Protein AF-A0A1N6XI18-F1 (afdb_monomer_lite)

Structure (mmCIF, N/CA/C/O backbone):
data_AF-A0A1N6XI18-F1
#
_entry.id   AF-A0A1N6XI18-F1
#
loop_
_atom_site.group_PDB
_atom_site.id
_atom_site.type_symbol
_atom_site.label_atom_id
_atom_site.label_alt_id
_atom_site.label_comp_id
_atom_site.label_asym_id
_atom_site.label_entity_id
_atom_site.label_seq_id
_atom_site.pdbx_PDB_ins_code
_atom_site.Cartn_x
_atom_site.Cartn_y
_atom_site.Cartn_z
_atom_site.occupancy
_atom_site.B_iso_or_equiv
_atom_site.auth_seq_id
_atom_site.auth_comp_id
_atom_site.auth_asym_id
_atom_site.auth_atom_id
_atom_site.pdbx_PDB_model_num
ATOM 1 N N . MET A 1 1 ? -16.111 -8.532 2.752 1.00 67.56 1 MET A N 1
ATOM 2 C CA . MET A 1 1 ? -15.074 -7.623 3.298 1.00 67.56 1 MET A CA 1
ATOM 3 C C . MET A 1 1 ? -14.363 -6.979 2.130 1.00 67.56 1 MET A C 1
ATOM 5 O O . MET A 1 1 ? -13.779 -7.697 1.333 1.00 67.56 1 MET A O 1
ATOM 9 N N . HIS A 1 2 ? -14.452 -5.659 2.023 1.00 87.38 2 HIS A N 1
ATOM 10 C CA . HIS A 1 2 ? -13.947 -4.896 0.887 1.00 87.38 2 HIS A CA 1
ATOM 11 C C . HIS A 1 2 ? -12.767 -4.046 1.358 1.00 87.38 2 HIS A C 1
ATOM 13 O O . HIS A 1 2 ? -12.964 -3.043 2.036 1.00 87.38 2 HIS A O 1
ATOM 19 N N . VAL A 1 3 ? -11.546 -4.501 1.067 1.00 92.75 3 VAL A N 1
ATOM 20 C CA . VAL A 1 3 ? -10.305 -3.828 1.491 1.00 92.75 3 VAL A CA 1
ATOM 21 C C . VAL A 1 3 ? -9.648 -3.120 0.312 1.00 92.75 3 VAL A C 1
ATOM 23 O O . VAL A 1 3 ? -9.378 -1.922 0.384 1.00 92.75 3 VAL A O 1
ATOM 26 N N . GLN A 1 4 ? -9.476 -3.840 -0.796 1.00 94.00 4 GLN A N 1
ATOM 27 C CA . GLN A 1 4 ? -8.906 -3.328 -2.036 1.00 94.00 4 GLN A CA 1
ATOM 28 C C . GLN A 1 4 ? -9.757 -3.729 -3.244 1.00 94.00 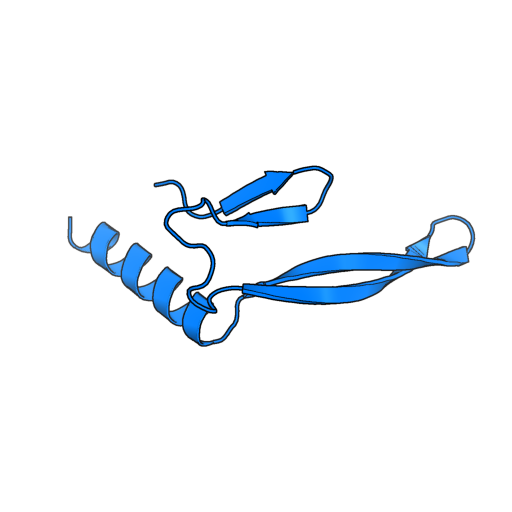4 GLN A C 1
ATOM 30 O O . GLN A 1 4 ? -10.467 -4.734 -3.194 1.00 94.00 4 GLN A O 1
ATOM 35 N N . TYR A 1 5 ? -9.636 -2.977 -4.329 1.00 93.75 5 TYR A N 1
ATOM 36 C CA . TYR A 1 5 ? -10.209 -3.267 -5.640 1.00 93.75 5 TYR A CA 1
ATOM 37 C C . TYR A 1 5 ? -9.174 -2.974 -6.732 1.00 93.75 5 TYR A C 1
ATOM 39 O O . TYR A 1 5 ? -8.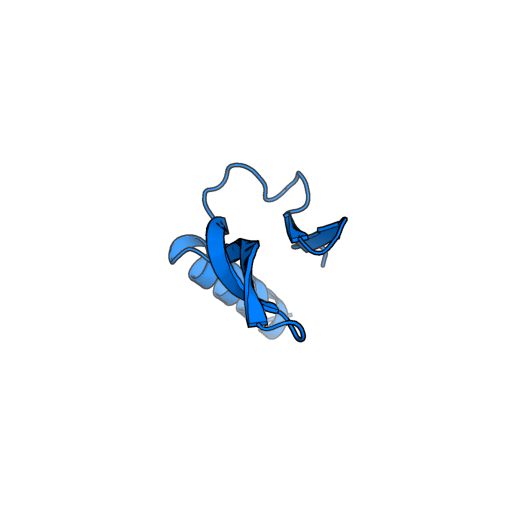184 -2.282 -6.489 1.00 93.75 5 TYR A O 1
ATOM 47 N N . LYS A 1 6 ? -9.365 -3.535 -7.928 1.00 92.06 6 LYS A N 1
ATOM 48 C CA . LYS A 1 6 ? -8.444 -3.354 -9.057 1.00 92.06 6 LYS A CA 1
ATOM 49 C C . LYS A 1 6 ? -9.028 -2.354 -10.052 1.00 92.06 6 LYS A C 1
ATOM 51 O O . LYS A 1 6 ? -10.147 -2.548 -10.516 1.00 92.06 6 LYS A O 1
ATOM 56 N N . GLN A 1 7 ? -8.260 -1.328 -10.406 1.00 90.75 7 GLN A N 1
ATOM 57 C CA . GLN A 1 7 ? -8.621 -0.323 -11.404 1.00 90.75 7 GLN A CA 1
ATOM 58 C C . GLN A 1 7 ? -7.432 -0.065 -12.329 1.00 90.75 7 GLN A C 1
ATOM 60 O O . GLN A 1 7 ? -6.336 0.237 -11.866 1.00 90.75 7 GLN A O 1
ATOM 65 N N . ASN A 1 8 ? -7.656 -0.195 -13.640 1.00 88.44 8 ASN A N 1
ATOM 66 C CA . ASN A 1 8 ? -6.649 0.037 -14.681 1.00 88.44 8 ASN A CA 1
ATOM 67 C C . ASN A 1 8 ? -5.288 -0.645 -14.405 1.00 88.44 8 ASN A C 1
ATOM 69 O O . ASN A 1 8 ? -4.233 -0.031 -14.505 1.00 88.44 8 ASN A O 1
ATOM 73 N N . GLY A 1 9 ? -5.316 -1.909 -13.970 1.00 85.25 9 GLY A N 1
ATOM 74 C CA . GLY A 1 9 ? -4.102 -2.672 -13.654 1.00 85.25 9 GLY A CA 1
ATOM 75 C C . GLY A 1 9 ? -3.516 -2.438 -12.255 1.00 85.25 9 GLY A C 1
ATOM 76 O O . GLY A 1 9 ? -2.726 -3.265 -11.805 1.00 85.25 9 GLY A O 1
ATOM 77 N N . THR A 1 10 ? -3.967 -1.415 -11.529 1.00 88.38 10 THR A N 1
ATOM 78 C CA . THR A 1 10 ? -3.450 -1.031 -10.207 1.00 88.38 10 THR A CA 1
ATOM 79 C C . THR A 1 10 ? -4.424 -1.411 -9.093 1.00 88.38 10 THR A C 1
ATOM 81 O O . THR A 1 10 ? -5.643 -1.358 -9.260 1.00 88.38 10 THR A O 1
ATOM 84 N N . TRP A 1 11 ? -3.898 -1.801 -7.931 1.00 92.00 11 TRP A N 1
ATOM 85 C CA . TRP A 1 11 ? -4.711 -2.064 -6.743 1.00 92.00 11 TRP A CA 1
ATOM 86 C C . TRP A 1 11 ? -4.937 -0.780 -5.949 1.00 92.00 11 TRP A C 1
ATOM 88 O O . TRP A 1 11 ? -3.987 -0.085 -5.601 1.00 92.00 11 TRP A O 1
ATOM 98 N N . LEU A 1 12 ? -6.187 -0.476 -5.631 1.00 92.00 12 LEU A N 1
ATOM 99 C CA . LEU A 1 12 ? -6.584 0.691 -4.853 1.00 92.00 12 LEU A CA 1
ATOM 100 C C . LEU A 1 12 ? -7.324 0.240 -3.600 1.00 92.00 12 LEU A C 1
ATOM 102 O O . LEU A 1 12 ? -8.031 -0.766 -3.609 1.00 92.00 12 LEU A O 1
ATOM 106 N N . LEU A 1 13 ? -7.179 0.993 -2.513 1.00 94.50 13 LEU A N 1
ATOM 107 C CA . LEU A 1 13 ? -7.976 0.773 -1.311 1.00 94.50 13 LEU A CA 1
ATOM 108 C C . LEU A 1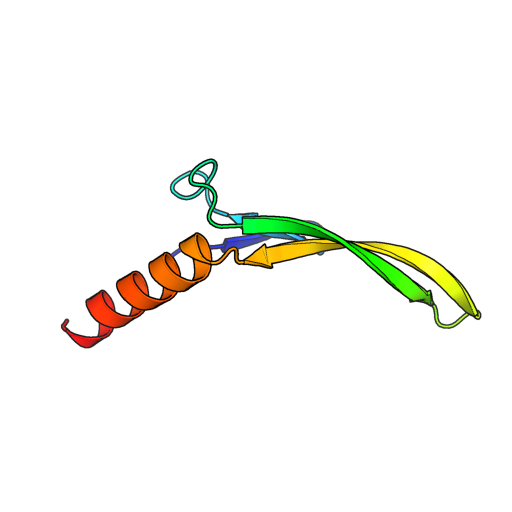 13 ? -9.351 1.416 -1.468 1.00 94.50 13 LEU A C 1
ATOM 110 O O . LEU A 1 13 ? -9.471 2.503 -2.038 1.00 94.50 13 LEU A O 1
ATOM 114 N N . TYR A 1 14 ? -10.379 0.772 -0.915 1.00 94.62 14 TYR A N 1
ATOM 115 C CA . TYR A 1 14 ? -11.681 1.420 -0.743 1.00 94.62 14 TYR A CA 1
ATOM 116 C C . TYR A 1 14 ? -11.531 2.674 0.122 1.00 94.62 14 TYR A C 1
ATOM 118 O O . TYR A 1 14 ? -10.726 2.677 1.051 1.00 94.62 14 TYR A O 1
ATOM 126 N N . SER A 1 15 ? -12.349 3.702 -0.130 1.00 91.56 15 SER A N 1
ATOM 127 C CA . SER A 1 15 ? -12.297 4.996 0.578 1.00 91.56 15 SER A CA 1
ATOM 128 C C . SER A 1 15 ? -12.220 4.853 2.109 1.00 91.56 15 SER A C 1
ATOM 130 O O . SER A 1 15 ? -11.407 5.503 2.755 1.00 91.56 15 SER A O 1
ATOM 132 N N . LYS A 1 16 ? -12.939 3.882 2.694 1.00 92.12 16 LYS A N 1
ATOM 133 C CA . LYS A 1 16 ? -12.892 3.556 4.137 1.00 92.12 16 LYS A CA 1
ATOM 134 C C . LYS A 1 16 ? -11.480 3.264 4.687 1.00 92.12 16 LYS A C 1
ATOM 136 O O . LYS A 1 16 ? -11.238 3.391 5.894 1.00 92.12 16 LYS A O 1
ATOM 141 N N . HIS A 1 17 ? -10.568 2.808 3.837 1.00 90.69 17 HIS A N 1
ATOM 142 C CA . HIS A 1 17 ? -9.215 2.373 4.181 1.00 90.69 17 HIS A CA 1
ATOM 143 C C . HIS A 1 17 ? -8.118 3.254 3.557 1.00 90.69 17 HIS A C 1
ATOM 145 O O . HIS A 1 17 ? -6.942 3.009 3.830 1.00 90.69 17 HIS A O 1
ATOM 151 N N . GLN A 1 18 ? -8.483 4.265 2.760 1.00 87.12 18 GLN A N 1
ATOM 152 C CA . GLN A 1 18 ? -7.544 5.249 2.211 1.00 87.12 18 GLN A CA 1
ATOM 153 C C . GLN A 1 18 ? -6.957 6.145 3.315 1.00 87.12 18 GLN A C 1
ATOM 155 O O . GLN A 1 18 ? -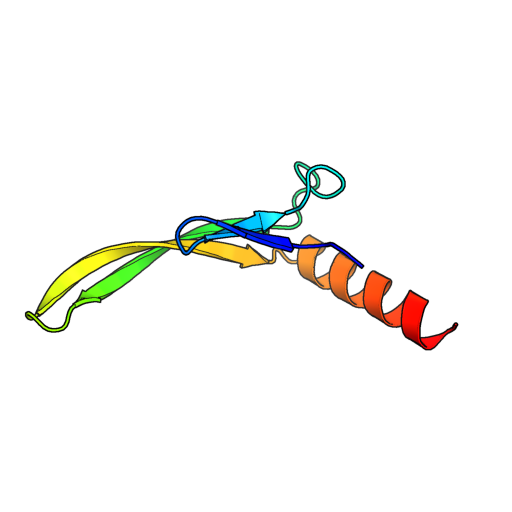7.448 6.157 4.444 1.00 87.12 18 GLN A O 1
ATOM 160 N N . ASP A 1 19 ? -5.836 6.803 3.011 1.00 87.69 19 ASP A N 1
ATOM 161 C CA . ASP A 1 19 ? -5.130 7.788 3.855 1.00 87.69 19 ASP A CA 1
ATOM 162 C C . ASP A 1 19 ? -4.668 7.316 5.243 1.00 87.69 19 ASP A C 1
ATOM 164 O O . ASP A 1 19 ? -4.144 8.077 6.052 1.00 87.69 19 ASP A O 1
ATOM 168 N N . LYS A 1 20 ? -4.764 6.014 5.518 1.00 92.19 20 LYS A N 1
ATOM 169 C CA . LYS A 1 20 ? -4.312 5.405 6.779 1.00 92.19 20 LYS A CA 1
ATOM 170 C C . LYS A 1 20 ? -2.859 4.930 6.746 1.00 92.19 20 LYS A C 1
ATOM 172 O O . LYS A 1 20 ? -2.368 4.395 7.744 1.00 92.19 20 LYS A O 1
ATOM 177 N N . GLY A 1 21 ? -2.170 5.110 5.619 1.00 94.31 21 GLY A N 1
ATOM 178 C CA . GLY A 1 21 ? -0.784 4.674 5.421 1.00 94.31 21 GLY A CA 1
ATOM 179 C C . GLY A 1 21 ? -0.619 3.155 5.289 1.00 94.31 21 GLY A C 1
ATOM 180 O O . GLY A 1 21 ? 0.451 2.628 5.586 1.00 94.31 21 GLY A O 1
ATOM 181 N N . TYR A 1 22 ? -1.669 2.430 4.890 1.00 96.12 22 TYR A N 1
ATOM 182 C CA . TYR A 1 22 ? -1.625 0.969 4.732 1.00 96.12 22 TYR A CA 1
ATOM 183 C C . TYR A 1 22 ? -0.917 0.514 3.453 1.00 96.12 22 TYR A C 1
ATOM 185 O O . TYR A 1 22 ? -0.300 -0.549 3.425 1.00 96.12 22 TYR A O 1
ATOM 193 N N . THR A 1 23 ? -0.967 1.320 2.401 1.00 96.12 23 THR A N 1
ATOM 194 C CA . THR A 1 23 ? -0.312 1.033 1.126 1.00 96.12 23 THR A CA 1
ATOM 195 C C . THR A 1 23 ? 0.581 2.190 0.719 1.00 96.12 23 THR A C 1
ATOM 197 O O . THR A 1 23 ? 0.376 3.327 1.139 1.00 96.12 23 THR A O 1
ATOM 200 N N . LYS A 1 24 ? 1.563 1.894 -0.125 1.00 94.12 24 LYS A N 1
ATOM 201 C CA . LYS A 1 24 ? 2.381 2.883 -0.824 1.00 94.12 24 LYS A CA 1
ATOM 202 C C . LYS A 1 24 ? 2.489 2.501 -2.292 1.00 94.12 24 LYS A C 1
ATOM 204 O O . LYS A 1 24 ? 2.383 1.321 -2.633 1.00 94.12 24 LYS A O 1
ATOM 209 N N . THR A 1 25 ? 2.748 3.484 -3.140 1.00 92.25 25 THR A N 1
ATOM 210 C CA . THR A 1 25 ? 3.013 3.229 -4.553 1.00 92.25 25 THR A CA 1
ATOM 211 C C . THR A 1 25 ? 4.508 3.054 -4.774 1.00 92.25 25 THR A C 1
ATOM 213 O O . THR A 1 25 ? 5.317 3.818 -4.249 1.00 92.25 25 THR A O 1
ATOM 216 N N . LYS A 1 26 ? 4.883 2.030 -5.535 1.00 92.50 26 LYS A N 1
ATOM 217 C CA . LYS A 1 26 ? 6.256 1.763 -5.953 1.00 92.50 26 LYS A CA 1
ATOM 218 C C . LYS A 1 26 ? 6.299 1.682 -7.472 1.00 92.50 26 LYS A C 1
ATOM 220 O O . LYS A 1 26 ? 5.580 0.885 -8.065 1.00 92.50 26 LYS A O 1
ATOM 225 N N . THR A 1 27 ? 7.158 2.482 -8.091 1.00 93.25 27 THR A N 1
ATOM 226 C CA . THR A 1 27 ? 7.461 2.345 -9.517 1.00 93.25 27 THR A CA 1
ATOM 227 C C . THR A 1 27 ? 8.349 1.123 -9.719 1.00 93.25 27 THR A C 1
ATOM 229 O O . THR A 1 27 ? 9.363 0.961 -9.036 1.00 93.25 27 THR A O 1
ATOM 232 N N . HIS A 1 28 ? 7.951 0.247 -10.632 1.00 90.06 28 HIS A N 1
ATOM 233 C CA . HIS A 1 28 ? 8.679 -0.953 -11.006 1.00 90.06 28 HIS A CA 1
ATOM 234 C C . HIS A 1 28 ? 9.031 -0.894 -12.484 1.00 90.06 28 HIS A C 1
ATOM 236 O O . HIS A 1 28 ? 8.146 -0.790 -13.334 1.00 90.06 28 HIS A O 1
ATOM 242 N N . SER A 1 29 ? 10.325 -0.965 -12.771 1.00 93.31 29 SER A N 1
ATOM 243 C CA . SER A 1 29 ? 10.825 -1.097 -14.131 1.00 93.31 29 SER A CA 1
ATOM 244 C C . SER A 1 29 ? 10.823 -2.568 -14.534 1.00 93.31 29 SER A C 1
ATOM 246 O O . SER A 1 29 ? 11.293 -3.408 -13.766 1.00 93.31 29 SER A O 1
ATOM 248 N N . PHE A 1 30 ? 10.310 -2.869 -15.721 1.00 91.12 30 PHE A N 1
ATOM 249 C CA . PHE A 1 30 ? 10.294 -4.214 -16.293 1.00 91.12 30 PHE A CA 1
ATOM 250 C C . PHE A 1 30 ? 10.658 -4.151 -17.776 1.00 91.12 30 PHE A C 1
ATOM 252 O O . PHE A 1 30 ? 10.449 -3.130 -18.427 1.00 91.12 30 PHE A O 1
ATOM 259 N N . THR A 1 31 ? 11.209 -5.236 -18.307 1.00 95.50 31 THR A N 1
ATOM 260 C CA . THR A 1 31 ? 11.496 -5.359 -19.739 1.00 95.50 31 THR A CA 1
ATOM 261 C C . THR A 1 31 ? 10.293 -5.990 -20.429 1.00 95.50 31 THR A C 1
ATOM 263 O O . THR A 1 31 ? 9.796 -7.023 -19.975 1.00 95.50 31 THR A O 1
ATOM 266 N N . ASP A 1 32 ? 9.795 -5.356 -21.489 1.00 92.94 32 ASP A N 1
ATOM 267 C CA . ASP A 1 32 ? 8.707 -5.906 -22.297 1.00 92.94 32 ASP A CA 1
ATOM 268 C C . ASP A 1 32 ? 9.197 -7.006 -23.257 1.00 92.94 32 ASP A C 1
ATOM 270 O O . ASP A 1 32 ? 10.391 -7.275 -23.389 1.00 92.94 32 ASP A O 1
ATOM 274 N N . SER A 1 33 ? 8.262 -7.671 -23.939 1.00 92.75 33 SER A N 1
ATOM 275 C CA . SER A 1 33 ? 8.567 -8.742 -24.900 1.00 92.75 33 SER A CA 1
ATOM 276 C C . SER A 1 33 ? 9.406 -8.284 -26.096 1.00 92.75 33 SER A C 1
ATOM 278 O O . SER A 1 33 ? 9.982 -9.119 -26.788 1.00 92.75 33 SER A O 1
ATOM 280 N N . SER A 1 34 ? 9.461 -6.977 -26.351 1.00 93.69 34 SER A 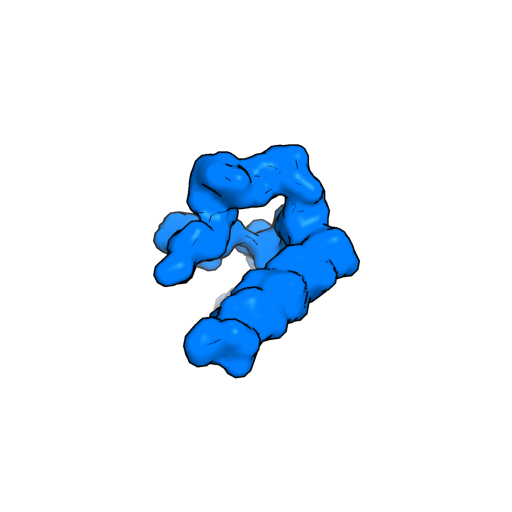N 1
ATOM 281 C CA . SER A 1 34 ? 10.234 -6.362 -27.430 1.00 93.69 34 SER A CA 1
ATOM 282 C C . SER A 1 34 ? 11.630 -5.930 -26.965 1.00 93.69 34 SER A C 1
ATOM 284 O O . SER A 1 34 ? 12.380 -5.355 -27.750 1.00 93.69 34 SER A O 1
ATOM 286 N N . GLY A 1 35 ? 11.990 -6.199 -25.704 1.00 94.00 35 GLY A N 1
ATOM 287 C CA . GLY A 1 35 ? 13.284 -5.849 -25.122 1.00 94.00 35 GLY A CA 1
ATOM 288 C C . GLY A 1 35 ? 13.383 -4.408 -24.618 1.00 94.00 35 GLY A C 1
ATOM 289 O O . GLY A 1 35 ? 14.463 -4.000 -24.191 1.00 94.00 35 GLY A O 1
ATOM 290 N N . ASN A 1 36 ? 12.293 -3.632 -24.624 1.00 95.06 36 ASN A N 1
ATOM 291 C CA . ASN A 1 36 ? 12.317 -2.250 -24.147 1.00 95.06 36 ASN A CA 1
ATOM 292 C C . ASN A 1 36 ? 12.058 -2.177 -22.640 1.00 95.06 36 ASN A C 1
ATOM 294 O O . ASN A 1 36 ? 11.232 -2.906 -22.088 1.00 95.06 36 ASN A O 1
ATOM 298 N N . THR A 1 37 ? 12.734 -1.246 -21.967 1.00 95.06 37 THR A N 1
ATOM 299 C CA . THR A 1 37 ? 12.481 -0.948 -20.553 1.00 95.06 37 THR A CA 1
ATOM 300 C C . THR A 1 37 ? 11.217 -0.109 -20.418 1.00 95.06 37 THR A C 1
ATOM 302 O O . THR A 1 37 ? 11.161 1.029 -20.880 1.00 95.06 37 THR A O 1
ATOM 305 N N . GLN A 1 38 ? 10.226 -0.655 -19.726 1.00 93.38 38 GLN A N 1
ATOM 306 C CA . GLN A 1 38 ? 8.982 0.009 -19.358 1.00 93.38 38 GLN A CA 1
ATOM 307 C C . GLN A 1 38 ? 8.945 0.257 -17.851 1.00 93.38 38 GLN A C 1
ATOM 309 O O . GLN A 1 38 ? 9.675 -0.363 -17.075 1.00 93.38 38 GLN A O 1
ATOM 314 N N . THR A 1 39 ? 8.060 1.152 -17.414 1.00 91.75 39 THR A N 1
ATOM 315 C CA . THR A 1 39 ? 7.784 1.367 -15.988 1.00 91.75 39 THR A CA 1
ATOM 316 C C . THR A 1 39 ? 6.301 1.187 -15.704 1.00 91.75 39 THR A C 1
ATOM 318 O O . THR A 1 39 ? 5.447 1.579 -16.494 1.00 91.75 39 THR A O 1
ATOM 321 N N . SER A 1 40 ? 5.985 0.565 -14.572 1.00 88.94 40 SER A N 1
ATOM 322 C CA . SER A 1 40 ? 4.617 0.380 -14.095 1.00 88.94 40 SER A CA 1
ATOM 323 C C . SER A 1 40 ? 4.523 0.725 -12.617 1.00 88.94 40 SER A C 1
ATOM 325 O O . SER A 1 40 ? 5.433 0.444 -11.833 1.00 88.94 40 SER A O 1
ATOM 327 N N . MET A 1 41 ? 3.422 1.357 -12.222 1.00 91.06 41 MET A N 1
ATOM 328 C CA . MET A 1 41 ? 3.154 1.662 -10.822 1.00 91.06 41 MET A CA 1
ATOM 329 C C . MET A 1 41 ? 2.496 0.464 -10.144 1.00 91.06 41 MET A C 1
ATOM 331 O O . MET A 1 41 ? 1.500 -0.078 -10.614 1.00 91.06 41 MET A O 1
ATOM 335 N N . GLN A 1 42 ? 3.044 0.074 -9.001 1.00 90.31 42 GLN A N 1
ATOM 336 C CA . GLN A 1 42 ? 2.556 -1.030 -8.189 1.00 90.31 42 GLN A CA 1
ATOM 337 C C . GLN A 1 42 ? 2.096 -0.504 -6.838 1.00 90.31 42 GLN A C 1
ATOM 339 O O . GLN A 1 42 ? 2.794 0.284 -6.199 1.00 90.31 42 GLN A O 1
ATOM 344 N N . THR A 1 43 ? 0.970 -1.003 -6.351 1.00 94.00 43 THR A N 1
ATOM 345 C CA . THR A 1 43 ? 0.564 -0.779 -4.963 1.00 94.00 43 THR A CA 1
ATOM 346 C C . THR A 1 43 ? 1.161 -1.870 -4.095 1.00 94.00 43 THR A C 1
ATOM 348 O O . THR A 1 43 ? 0.936 -3.055 -4.339 1.00 94.00 43 THR A O 1
ATOM 351 N N . VAL A 1 44 ? 1.916 -1.480 -3.072 1.00 94.69 44 VAL A N 1
ATOM 352 C CA . VAL A 1 44 ? 2.546 -2.410 -2.130 1.00 94.69 44 VAL A CA 1
ATOM 353 C C . VAL A 1 44 ? 2.115 -2.107 -0.700 1.00 94.69 44 VAL A C 1
ATOM 355 O O . VAL A 1 44 ? 1.896 -0.952 -0.327 1.00 94.69 44 VAL A O 1
ATOM 358 N N . TRP A 1 45 ? 2.005 -3.151 0.118 1.00 96.25 45 TRP A N 1
ATOM 359 C CA . TRP A 1 45 ? 1.646 -3.020 1.527 1.00 96.25 45 TRP A CA 1
ATOM 360 C C . TRP A 1 45 ? 2.801 -2.437 2.342 1.00 96.25 45 TRP A C 1
ATOM 362 O O . TRP A 1 45 ? 3.955 -2.851 2.208 1.00 96.25 45 TRP A O 1
ATOM 372 N N . THR A 1 46 ? 2.489 -1.476 3.209 1.00 96.88 46 THR A N 1
ATOM 373 C CA . THR A 1 46 ? 3.420 -1.018 4.246 1.00 96.88 46 THR A CA 1
ATOM 374 C C . THR A 1 46 ? 3.439 -2.018 5.402 1.00 96.88 46 THR A C 1
ATOM 376 O O . THR A 1 46 ? 2.616 -2.932 5.476 1.00 96.88 46 THR A O 1
ATOM 379 N N . GLU A 1 47 ? 4.359 -1.850 6.349 1.00 97.31 47 GLU A N 1
ATOM 380 C CA . GLU A 1 47 ? 4.339 -2.630 7.589 1.00 97.31 47 GLU A CA 1
ATOM 381 C C . GLU A 1 47 ? 3.021 -2.466 8.356 1.00 97.31 47 GLU A C 1
ATOM 383 O O . GLU A 1 47 ? 2.377 -3.456 8.697 1.00 97.31 47 GLU A O 1
ATOM 388 N N . LYS A 1 48 ? 2.545 -1.225 8.493 1.00 96.44 48 LYS A N 1
ATOM 389 C CA . LYS A 1 48 ? 1.231 -0.914 9.068 1.00 96.44 48 LYS A CA 1
ATOM 390 C C . LYS A 1 48 ? 0.087 -1.586 8.301 1.00 96.44 48 LYS A C 1
ATOM 392 O O . LYS A 1 48 ? -0.873 -2.055 8.906 1.00 96.44 48 LYS A O 1
ATOM 397 N N . GLY A 1 49 ? 0.186 -1.649 6.975 1.00 96.19 49 GLY A N 1
ATOM 398 C CA . GLY A 1 49 ? -0.769 -2.360 6.130 1.00 96.19 49 GLY A CA 1
ATOM 399 C C . GLY A 1 49 ? -0.806 -3.863 6.386 1.00 96.19 49 GLY A C 1
ATOM 400 O O . GLY A 1 49 ? -1.888 -4.437 6.484 1.00 96.19 49 GLY A O 1
ATOM 401 N N . ARG A 1 50 ? 0.361 -4.495 6.557 1.00 96.44 50 ARG A N 1
ATOM 402 C CA . ARG A 1 50 ? 0.456 -5.920 6.918 1.00 96.44 50 ARG A CA 1
ATOM 403 C C . ARG A 1 50 ? -0.184 -6.195 8.277 1.00 96.44 50 ARG A C 1
ATOM 405 O O . ARG A 1 50 ? -0.960 -7.138 8.385 1.00 96.44 50 ARG A O 1
ATOM 412 N N . LEU A 1 51 ? 0.079 -5.351 9.279 1.00 96.50 51 LEU A N 1
ATOM 413 C CA . LEU A 1 51 ? -0.570 -5.451 10.594 1.00 96.50 51 LEU A CA 1
ATOM 414 C C . LEU A 1 51 ? -2.096 -5.354 10.477 1.00 96.50 51 LEU A C 1
ATOM 416 O O . LEU A 1 51 ? -2.800 -6.235 10.960 1.00 96.50 51 LEU A O 1
ATOM 420 N N . PHE A 1 52 ? -2.603 -4.366 9.733 1.00 94.88 52 PHE A N 1
ATOM 421 C CA . PHE A 1 52 ? -4.037 -4.226 9.467 1.00 94.88 52 PHE A CA 1
ATOM 422 C C . PHE A 1 52 ? -4.652 -5.486 8.832 1.00 94.88 52 PHE A C 1
ATOM 424 O O . PHE A 1 52 ? -5.730 -5.914 9.246 1.00 94.88 52 PHE A O 1
ATOM 431 N N . ILE A 1 53 ? -3.975 -6.104 7.857 1.00 94.12 53 ILE A N 1
ATOM 432 C CA . ILE A 1 53 ? -4.437 -7.362 7.254 1.00 94.12 53 ILE A CA 1
ATOM 433 C C . ILE A 1 53 ? -4.480 -8.480 8.300 1.00 94.12 53 ILE A C 1
ATOM 435 O O . ILE A 1 53 ? -5.478 -9.194 8.379 1.00 94.12 53 ILE A O 1
ATOM 439 N N . HIS A 1 54 ? -3.433 -8.630 9.114 1.00 94.06 54 HIS A N 1
ATOM 440 C CA . HIS A 1 54 ? -3.400 -9.648 10.165 1.00 94.06 54 HIS A CA 1
ATOM 441 C C . HIS A 1 54 ? -4.524 -9.462 11.188 1.00 94.06 54 HIS A C 1
ATOM 443 O O . HIS A 1 54 ? -5.189 -10.439 11.529 1.00 94.06 54 HIS A O 1
ATOM 449 N N . ASP A 1 55 ? -4.785 -8.235 11.633 1.00 93.06 55 ASP A N 1
ATOM 450 C CA . ASP A 1 55 ? -5.858 -7.939 12.588 1.00 93.06 55 ASP A CA 1
ATOM 451 C C . ASP A 1 55 ? -7.241 -8.208 11.992 1.00 93.06 55 ASP A C 1
ATOM 453 O O . ASP A 1 55 ? -8.129 -8.731 12.668 1.00 93.06 55 ASP A O 1
ATOM 457 N N . LEU A 1 56 ? -7.424 -7.889 10.709 1.00 91.31 56 LEU A N 1
ATOM 458 C CA . LEU A 1 56 ? -8.656 -8.163 9.977 1.00 91.31 56 LEU A CA 1
ATOM 459 C C . LEU A 1 56 ? -8.891 -9.670 9.797 1.00 91.31 56 LEU A C 1
ATOM 461 O O . LEU A 1 56 ? -10.030 -10.123 9.891 1.00 91.31 56 LEU A O 1
ATOM 465 N N . LEU A 1 57 ? -7.835 -10.453 9.560 1.00 90.25 57 LEU A N 1
ATOM 466 C CA . LEU A 1 57 ? -7.921 -11.913 9.467 1.00 90.25 57 LEU A CA 1
ATOM 467 C C . LEU A 1 57 ? -8.177 -12.563 10.832 1.00 90.25 57 LEU A C 1
ATOM 469 O O . LEU A 1 57 ? -9.014 -13.458 10.919 1.00 90.25 57 LEU A O 1
ATOM 473 N N . LYS A 1 58 ? -7.526 -12.089 11.901 1.00 91.12 58 LYS A N 1
ATOM 474 C CA . LYS A 1 58 ? -7.762 -12.571 13.273 1.00 91.12 58 LYS A CA 1
ATOM 475 C C . LYS A 1 58 ? -9.209 -12.359 13.706 1.00 91.12 58 LYS A C 1
ATOM 477 O O . LYS A 1 58 ? -9.837 -13.300 14.165 1.00 9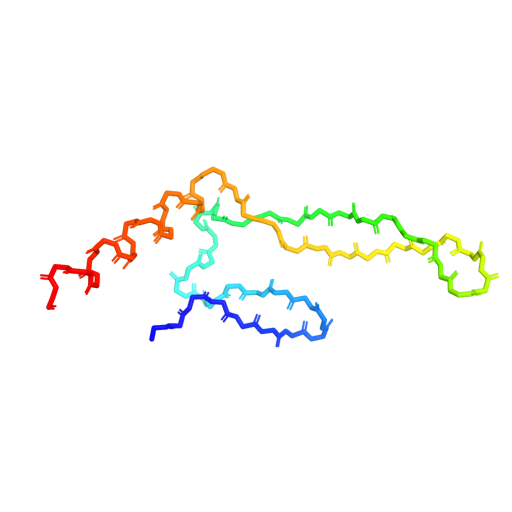1.12 58 LYS A O 1
ATOM 482 N N . GLN A 1 59 ? -9.765 -11.168 13.477 1.00 86.50 59 GLN A N 1
ATOM 483 C CA . GLN A 1 59 ? -11.172 -10.876 13.785 1.00 86.50 59 GLN A CA 1
ATOM 484 C C . GLN A 1 59 ? -12.152 -11.827 13.086 1.00 86.50 59 GLN A C 1
ATOM 486 O O . GLN A 1 59 ? -13.219 -12.096 13.619 1.00 86.50 59 GLN A O 1
ATOM 491 N N . LYS A 1 60 ? -11.800 -12.340 11.901 1.00 75.56 60 LYS A N 1
ATOM 492 C CA . LYS A 1 60 ? -12.620 -13.330 11.192 1.00 75.56 60 LYS A CA 1
ATOM 493 C C . LYS A 1 60 ? -12.452 -14.750 11.710 1.00 75.56 60 LYS A C 1
ATOM 495 O O . LYS A 1 60 ? -13.365 -15.540 11.545 1.00 75.56 60 LYS A O 1
ATOM 500 N N . ALA A 1 61 ? -11.282 -15.083 12.247 1.00 73.94 61 ALA A N 1
ATOM 501 C CA . ALA A 1 61 ? -11.018 -16.407 12.795 1.00 73.94 61 ALA A CA 1
ATOM 502 C C . ALA A 1 61 ? -11.697 -16.617 14.159 1.00 73.94 61 ALA A C 1
ATOM 504 O O . ALA A 1 61 ? -11.945 -17.752 14.542 1.00 73.94 61 ALA A O 1
ATOM 505 N N . THR A 1 62 ? -11.995 -15.532 14.879 1.00 58.91 62 THR A N 1
ATOM 506 C CA . THR A 1 62 ? -12.669 -15.556 16.188 1.00 58.91 62 THR A CA 1
ATOM 507 C C . THR A 1 62 ? -14.191 -15.346 16.091 1.00 58.91 62 THR A C 1
ATOM 509 O O . THR A 1 62 ? -14.819 -15.025 17.097 1.00 58.91 62 THR A O 1
ATOM 512 N N . ALA A 1 63 ? -14.776 -15.477 14.895 1.00 50.50 63 ALA A N 1
ATOM 513 C CA . ALA A 1 63 ? -16.207 -15.302 14.635 1.00 50.50 63 ALA A CA 1
ATOM 514 C C . ALA A 1 63 ? -16.885 -16.629 14.283 1.00 50.50 63 ALA A C 1
ATOM 516 O O . ALA A 1 63 ? -16.235 -17.450 13.596 1.00 50.50 63 ALA A O 1
#

pLDDT: mean 90.5, std 8.31, range [50.5, 97.31]

Sequence (63 aa):
MHVQYKQNGTWLLYSKHQDKGYTKTKTHSFTDSSGNTQTSMQTVWTEKGRLFIHDLLKQKATA

Foldseek 3Di:
DAAWDDDPNEIDGDPVNPPPQQWDKDKDWDQDPVRDIDIDIYIDGDPVNVVVVVVVVVVVVVD

Radius of gyration: 15.05 Å; chains: 1; bounding box: 30×24×44 Å

Secondary structure (DSSP, 8-state):
--SEEEETTEEEE-GGGTTSS-EEEEEEEEE-TTS-EEEEEEEEE-HHHHHHHHHHHHHHHT-